Protein 3M7K (pdb70)

Sequence (142 aa):
MTQCPRCQRNNLAADEFYAGSSKMCKGCMTWQNLSYNANKEGHANTFTKATTTFLAWYGLSAQRHCGYCGISEAGFTSLHRTNPRGYHIQCLGVDRSDSFEEGYSPQQNARLACFICNRIKSNIFSASSEMDVLLGEEAISKAWHHGRGIA

Foldseek 3Di:
DDAQPPPRDDDDPLQPDPDDDRGGVLVVQVVCLVVVCVVVVADAPDDSVNSDVVQDGQQPDAAPQQRFGLCLLLVVQDADPVGHRRRGWHWAQQQNVHHHDPVRIGTHHPVLNVVVPNPHHNVRSSVVNPVVNVVQVVVVGD

B-factor: mean 45.11, std 14.24, range [18.85, 151.19]

Radius of gyration: 14.82 Å; Cα contacts (8 Å, |Δi|>4): 218; chains: 1; bounding box: 32×29×35 Å

Nearest PDB structures (foldseek):
  3ldy-assembly1_A  TM=1.005E+00  e=5.350E-30  Aquipseudomonas alcaligenes
  4h9d-assembly1_A  TM=5.119E-01  e=5.366E-02  Geobacter metallireducens GS-15
  8j07-assembly1_c2  TM=2.980E-01  e=1.822E-02  Homo sapiens

Secondary structure (DSSP, 8-state):
-EEPTTT--EE-GGGB-SSS--SBHHHHHHHHHHHHHHHHT--B---HHHHHHHH--GGG-B-TTT--BHHHHHTTT-B-TTSPBP-S-EEEESSTTS-B-TTTEEEE-HHHHHHHTTTS-HHHHHHHHHHHHHHHHHHT--

Organism: Aquipseudomonas alcaligenes (NCBI:txid43263)

CATH classification: 3.30.40.220

Solvent-accessible surface area: 8264 Å² total; per-residue (Å²): 203,88,94,0,86,133,27,106,61,121,12,57,86,72,2,39,41,99,53,120,57,170,45,0,14,0,2,37,13,40,67,65,6,39,146,58,4,130,129,100,70,50,67,48,98,8,79,55,78,67,0,22,86,82,4,29,92,9,73,139,5,88,4,38,15,5,39,3,22,2,78,8,0,33,60,32,121,110,80,51,109,200,49,150,59,19,23,19,0,24,12,6,44,27,69,30,200,105,8,24,23,72,170,16,16,62,30,0,0,59,35,0,38,136,66,0,54,123,122,67,55,22,79,91,0,64,105,51,0,111,61,24,19,137,46,14,124,70,162,72,33,83

Structure (mmCIF, N/CA/C/O backbone):
data_3M7K
#
_entry.id   3M7K
#
_cell.length_a   37.089
_cell.length_b   114.927
_cell.length_c   114.322
_cell.angle_alpha   90.000
_cell.angle_beta   90.000
_cell.angle_gamma   90.000
#
_symmetry.space_group_name_H-M   'C 2 2 21'
#
loop_
_entity.id
_entity.type
_entity.pdbx_description
1 polymer 'restriction endonuclease PacI'
2 pol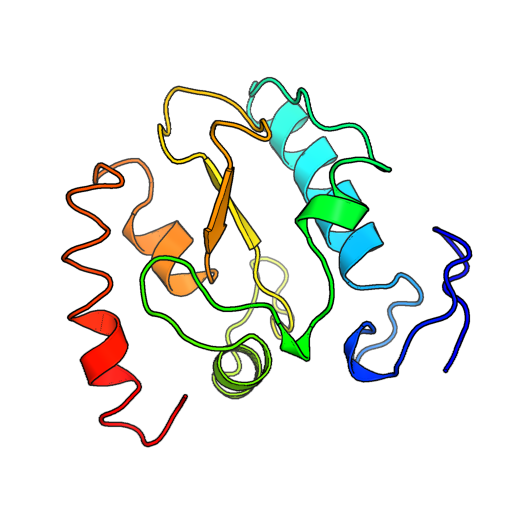ymer "DNA (5'-D(*GP*AP*GP*GP*CP*TP*TP*AP*AP*T)-3')"
3 polymer "DNA (5'-D(P*TP*AP*AP*GP*CP*CP*TP*C)-3')"
4 non-polymer 'ZINC ION'
5 non-polymer 'MAGNESIUM ION'
6 non-polymer 'PLATINUM (II) ION'
7 non-polymer 'SODIUM ION'
8 non-polymer 1,2-ETHANEDIOL
9 non-polymer 'SULFATE ION'
10 water water
#
loop_
_atom_site.group_PDB
_atom_site.id
_atom_site.type_symbol
_atom_site.label_atom_id
_atom_site.label_alt_id
_atom_site.label_comp_id
_atom_site.label_asym_id
_atom_site.label_entity_id
_atom_site.label_seq_id
_atom_site.pdbx_PDB_ins_code
_atom_site.Cartn_x
_atom_site.Cartn_y
_atom_site.Cartn_z
_atom_site.occupancy
_atom_site.B_iso_or_equiv
_atom_site.auth_seq_id
_atom_site.auth_comp_id
_atom_site.auth_asym_id
_atom_site.auth_atom_id
_atom_site.pdbx_PDB_model_num
ATOM 1 N N . MET A 1 1 ? 32.657 33.007 61.049 1.00 55.22 1 MET A N 1
ATOM 2 C CA . MET A 1 1 ? 32.786 33.224 62.512 1.00 55.05 1 MET A CA 1
ATOM 3 C C . MET A 1 1 ? 32.637 34.708 62.874 1.00 57.60 1 MET A C 1
ATOM 4 O O . MET A 1 1 ? 32.876 35.099 64.019 1.00 58.68 1 MET A O 1
ATOM 9 N N . THR A 1 2 ? 32.252 35.523 61.891 1.00 59.61 2 THR A N 1
ATOM 10 C CA . THR A 1 2 ? 31.994 36.951 62.082 1.00 60.94 2 THR A CA 1
ATOM 11 C C . THR A 1 2 ? 30.490 37.163 62.247 1.00 60.62 2 THR A C 1
ATOM 12 O O . THR A 1 2 ? 29.685 36.382 61.720 1.00 61.08 2 THR A O 1
ATOM 16 N N . GLN A 1 3 ? 30.114 38.210 62.979 1.00 60.04 3 GLN A N 1
ATOM 17 C CA . GLN A 1 3 ? 28.711 38.617 63.097 1.00 59.25 3 GLN A CA 1
ATOM 18 C C . GLN A 1 3 ? 28.310 39.569 61.954 1.00 58.40 3 GLN A C 1
ATOM 19 O O . GLN A 1 3 ? 29.072 40.477 61.601 1.00 58.01 3 GLN A O 1
ATOM 25 N N . CYS A 1 4 ? 27.123 39.355 61.380 1.00 57.58 4 CYS A N 1
ATOM 26 C CA . CYS A 1 4 ? 26.589 40.263 60.345 1.00 56.55 4 CYS A CA 1
ATOM 27 C C . CYS A 1 4 ? 25.917 41.456 61.006 1.00 56.31 4 CYS A C 1
ATOM 28 O O . CYS A 1 4 ? 25.019 41.273 61.831 1.00 56.48 4 CYS A O 1
ATOM 31 N N . PRO A 1 5 ? 26.329 42.683 60.631 1.00 56.19 5 PRO A N 1
ATOM 32 C CA . PRO A 1 5 ? 25.818 43.875 61.315 1.00 56.17 5 PRO A CA 1
ATOM 33 C C . PRO A 1 5 ? 24.341 44.143 61.014 1.00 56.21 5 PRO A C 1
ATOM 34 O O . PRO A 1 5 ? 23.720 44.954 61.695 1.00 56.35 5 PRO A O 1
ATOM 38 N N . ARG A 1 6 ? 23.787 43.455 60.019 1.00 55.81 6 ARG A N 1
ATOM 39 C CA . ARG A 1 6 ? 22.394 43.657 59.628 1.00 55.90 6 ARG A CA 1
ATOM 40 C C . ARG A 1 6 ? 21.422 42.665 60.297 1.00 55.02 6 ARG A C 1
ATOM 41 O O . ARG A 1 6 ? 20.437 43.097 60.909 1.00 55.36 6 ARG A O 1
ATOM 49 N N . CYS A 1 7 ? 21.695 41.359 60.187 1.00 53.60 7 CYS A N 1
ATOM 50 C CA . CYS A 1 7 ? 20.861 40.342 60.843 1.00 52.30 7 CYS A CA 1
ATOM 51 C C . CYS A 1 7 ? 21.318 39.987 62.266 1.00 51.95 7 CYS A C 1
ATOM 52 O O . CYS A 1 7 ? 20.552 39.393 63.017 1.00 51.58 7 CYS A O 1
ATOM 55 N N . GLN A 1 8 ? 22.560 40.332 62.609 1.00 51.51 8 GLN A N 1
ATOM 56 C CA . GLN A 1 8 ? 23.173 40.009 63.912 1.00 52.28 8 GLN A CA 1
ATOM 57 C C . GLN A 1 8 ? 23.585 38.542 64.070 1.00 51.83 8 GLN A C 1
ATOM 58 O O . GLN A 1 8 ? 23.997 38.121 65.158 1.00 51.47 8 GLN A O 1
ATOM 64 N N . ARG A 1 9 ? 23.490 37.764 62.992 1.00 51.34 9 ARG A N 1
ATOM 65 C CA . ARG A 1 9 ? 23.848 36.354 63.070 1.00 51.35 9 ARG A CA 1
ATOM 66 C C . ARG A 1 9 ? 25.353 36.151 63.114 1.00 52.02 9 ARG A C 1
ATOM 67 O O . ARG A 1 9 ? 26.108 36.915 62.503 1.00 52.31 9 ARG A O 1
ATOM 75 N N . ASN A 1 10 ? 25.774 35.142 63.880 1.00 52.38 10 ASN A N 1
ATOM 76 C CA A ASN A 1 10 ? 27.151 34.690 63.860 0.50 52.73 10 ASN A CA 1
ATOM 77 C CA B ASN A 1 10 ? 27.162 34.677 63.877 0.50 52.83 10 ASN A CA 1
ATOM 78 C C . ASN A 1 10 ? 27.320 33.699 62.713 1.00 53.04 10 ASN A C 1
ATOM 79 O O . ASN A 1 10 ? 26.611 32.685 62.656 1.00 53.51 10 ASN A O 1
ATOM 88 N N . LEU A 1 11 ? 28.220 34.025 61.774 1.00 53.33 11 LEU A N 1
ATOM 89 C CA . LEU A 1 11 ? 28.342 33.301 60.483 1.00 53.17 11 LEU A CA 1
ATOM 90 C C . LEU A 1 11 ? 29.766 33.098 59.982 1.00 53.57 11 LEU A C 1
ATOM 91 O O . LEU A 1 11 ? 30.630 33.937 60.199 1.00 54.36 11 LEU A O 1
ATOM 96 N N . ALA A 1 12 ? 29.985 32.011 59.243 1.00 53.51 12 ALA A N 1
ATOM 97 C CA . ALA A 1 12 ? 31.277 31.751 58.590 1.00 52.88 12 ALA A CA 1
ATOM 98 C C . ALA A 1 12 ? 31.593 32.687 57.431 1.00 52.46 12 ALA A C 1
ATOM 99 O O . ALA A 1 12 ? 30.692 33.302 56.845 1.00 52.55 12 ALA A O 1
ATOM 101 N N . ALA A 1 13 ? 32.877 32.757 57.085 1.00 51.86 13 ALA A N 1
ATOM 102 C CA . ALA A 1 13 ? 33.347 33.556 55.955 1.00 51.50 13 ALA A CA 1
ATOM 103 C C . ALA A 1 13 ? 32.571 33.306 54.658 1.00 50.77 13 ALA A C 1
ATOM 104 O O . ALA A 1 13 ? 32.360 34.244 53.890 1.00 51.14 13 ALA A O 1
ATOM 106 N N . ASP A 1 14 ? 32.150 32.059 54.415 1.00 50.02 14 ASP A N 1
ATOM 107 C CA . ASP A 1 14 ? 31.443 31.709 53.154 1.00 49.43 14 ASP A CA 1
ATOM 108 C C . ASP A 1 14 ? 30.003 32.264 53.076 1.00 49.20 14 ASP A C 1
ATOM 109 O O . ASP A 1 14 ? 29.330 32.150 52.047 1.00 48.56 14 ASP A O 1
ATOM 114 N N . GLU A 1 15 ? 29.538 32.876 54.164 1.00 49.27 15 GLU A N 1
ATOM 115 C CA . GLU A 1 15 ? 28.230 33.539 54.152 1.00 49.38 15 GLU A CA 1
ATOM 116 C C . GLU A 1 15 ? 28.380 35.041 53.829 1.00 49.38 15 GLU A C 1
ATOM 117 O O . GLU A 1 15 ? 27.391 35.771 53.742 1.00 49.00 15 GLU A O 1
ATOM 123 N N . PHE A 1 16 ? 29.624 35.481 53.621 1.00 49.09 16 PHE A N 1
ATOM 124 C CA . PHE A 1 16 ? 29.916 36.862 53.237 1.00 49.72 16 PHE A CA 1
ATOM 125 C C . PHE A 1 16 ? 30.495 37.000 51.819 1.00 49.69 16 PHE A C 1
ATOM 126 O O . PHE A 1 16 ? 31.009 36.033 51.256 1.00 49.75 16 PHE A O 1
ATOM 134 N N . TYR A 1 17 ? 30.425 38.207 51.257 1.00 50.28 17 TYR A N 1
ATOM 135 C CA . TYR A 1 17 ? 30.981 38.494 49.924 1.00 51.09 17 TYR A CA 1
ATOM 136 C C . TYR A 1 17 ? 32.487 38.759 49.937 1.00 53.00 17 TYR A C 1
ATOM 137 O O . TYR A 1 17 ? 33.029 39.160 50.951 1.00 52.97 17 TYR A O 1
ATOM 146 N N . ALA A 1 18 ? 33.151 38.559 48.804 1.00 55.04 18 ALA A N 1
ATOM 147 C CA . ALA A 1 18 ? 34.599 38.782 48.717 1.00 57.07 18 ALA A CA 1
ATOM 148 C C . ALA A 1 18 ? 34.951 40.255 48.474 1.00 58.62 18 ALA A C 1
ATOM 149 O O . ALA A 1 18 ? 36.095 40.674 48.680 1.00 59.24 18 ALA A O 1
ATOM 151 N N . GLY A 1 19 ? 33.967 41.046 48.057 1.00 60.01 19 GLY A N 1
ATOM 152 C CA . GLY A 1 19 ? 34.173 42.480 47.827 1.00 61.69 19 GLY A CA 1
ATOM 153 C C . GLY A 1 19 ? 33.999 43.322 49.079 1.00 62.55 19 GLY A C 1
ATOM 154 O O . GLY A 1 19 ? 34.102 42.817 50.201 1.00 63.05 19 GLY A O 1
ATOM 155 N N . SER A 1 20 ? 33.711 44.607 48.886 1.00 63.18 20 SER A N 1
ATOM 156 C CA . SER A 1 20 ? 33.609 45.562 49.994 1.00 63.55 20 SER A CA 1
ATOM 157 C C . SER A 1 20 ? 32.252 45.610 50.735 1.00 63.40 20 SER A C 1
ATOM 158 O O . SER A 1 20 ? 32.053 46.483 51.594 1.00 63.56 20 SER A O 1
ATOM 161 N N . SER A 1 21 ? 31.334 44.687 50.420 1.00 62.79 21 SER A N 1
ATOM 162 C CA . SER A 1 21 ? 30.033 44.610 51.113 1.00 62.07 21 SER A CA 1
ATOM 163 C C . SER A 1 21 ? 30.181 44.145 52.568 1.00 61.60 21 SER A C 1
ATOM 164 O O . SER A 1 21 ? 30.978 43.242 52.868 1.00 61.55 21 SER A O 1
ATOM 167 N N . LYS A 1 22 ? 29.408 44.775 53.456 1.00 60.68 22 LYS A N 1
ATOM 168 C CA . LYS A 1 22 ? 29.381 44.438 54.888 1.00 59.62 22 LYS A CA 1
ATOM 169 C C . LYS A 1 22 ? 28.201 43.522 55.257 1.00 58.10 22 LYS A C 1
ATOM 170 O O . LYS A 1 22 ? 28.226 42.865 56.302 1.00 58.52 22 LYS A O 1
ATOM 176 N N . MET A 1 23 ? 27.170 43.504 54.406 1.00 55.91 23 MET A N 1
ATOM 177 C CA . MET A 1 23 ? 25.999 42.627 54.572 1.00 53.68 23 MET A CA 1
ATOM 178 C C . MET A 1 23 ? 26.327 41.153 54.236 1.00 51.01 23 MET A C 1
ATOM 179 O O . MET A 1 23 ? 27.118 40.885 53.326 1.00 51.26 23 MET A O 1
ATOM 184 N N . CYS A 1 24 ? 25.746 40.206 54.975 1.00 47.00 24 CYS A N 1
ATOM 185 C CA . CYS A 1 24 ? 25.878 38.801 54.612 1.00 44.00 24 CYS A CA 1
ATOM 186 C C . CYS A 1 24 ? 25.036 38.491 53.345 1.00 42.25 24 CYS A C 1
ATOM 187 O O . CYS A 1 24 ? 24.195 39.307 52.924 1.00 40.94 24 CYS A O 1
ATOM 190 N N . LYS A 1 25 ? 25.261 37.319 52.755 1.00 40.28 25 LYS A N 1
ATOM 191 C CA . LYS A 1 25 ? 24.553 36.937 51.525 1.00 39.02 25 LYS A CA 1
ATOM 192 C C . LYS A 1 25 ? 23.034 36.873 51.770 1.00 38.32 25 LYS A C 1
ATOM 193 O O . LYS A 1 25 ? 22.253 37.265 50.919 1.00 37.94 25 LYS A O 1
ATOM 199 N N . GLY A 1 26 ? 22.626 36.383 52.939 1.00 38.09 26 GLY A N 1
ATOM 200 C CA . GLY A 1 26 ? 21.198 36.271 53.282 1.00 37.39 26 GLY A CA 1
ATOM 201 C C . GLY A 1 26 ? 20.511 37.621 53.343 1.00 38.17 26 GLY A C 1
ATOM 202 O O . GLY A 1 26 ? 19.389 37.807 52.821 1.00 37.86 26 GLY A O 1
ATOM 203 N N . CYS A 1 27 ? 21.188 38.578 53.966 1.00 38.25 27 CYS A N 1
ATOM 204 C CA . CYS A 1 27 ? 20.646 39.929 54.092 1.00 39.33 27 CYS A CA 1
ATOM 205 C C . CYS A 1 27 ? 20.572 40.631 52.735 1.00 39.01 27 CYS A C 1
ATOM 206 O O . CYS A 1 27 ? 19.573 41.282 52.422 1.00 39.37 27 CYS A O 1
ATOM 209 N N . MET A 1 28 ? 21.629 40.510 51.942 1.00 39.09 28 MET A N 1
ATOM 210 C CA . MET A 1 28 ? 21.658 41.123 50.612 1.00 38.83 28 MET A CA 1
ATOM 211 C C . MET A 1 28 ? 20.621 40.454 49.703 1.00 37.90 28 MET A C 1
ATOM 212 O O . MET A 1 28 ? 19.908 41.137 48.970 1.00 38.07 28 MET A O 1
ATOM 217 N N . THR A 1 29 ? 20.514 39.125 49.761 1.00 36.27 29 THR A N 1
ATOM 218 C CA . THR A 1 29 ? 19.519 38.442 48.936 1.00 35.64 29 THR A CA 1
ATOM 219 C C . THR A 1 29 ? 18.090 38.815 49.371 1.00 35.73 29 THR A C 1
ATOM 220 O O . THR A 1 29 ? 17.237 39.050 48.524 1.00 34.83 29 THR A O 1
ATOM 224 N N . TRP A 1 30 ? 17.848 38.917 50.675 1.00 36.66 30 TRP A N 1
ATOM 225 C CA . TRP A 1 30 ? 16.537 39.370 51.153 1.00 37.56 30 TRP A CA 1
ATOM 226 C C . TRP A 1 30 ? 16.193 40.784 50.682 1.00 38.23 30 TRP A C 1
ATOM 227 O O . TRP A 1 30 ? 15.055 41.034 50.251 1.00 38.83 30 TRP A O 1
ATOM 238 N N . GLN A 1 31 ? 17.161 41.698 50.772 1.00 38.27 31 GLN A N 1
ATOM 239 C CA . GLN A 1 31 ? 16.987 43.086 50.302 1.00 39.02 31 GLN A CA 1
ATOM 240 C C . GLN A 1 31 ? 16.614 43.098 48.813 1.00 38.42 31 GLN A C 1
ATOM 241 O O . GLN A 1 31 ? 15.679 43.795 48.399 1.00 37.71 31 GLN A O 1
ATOM 247 N N . ASN A 1 32 ? 17.323 42.286 48.022 1.00 37.69 32 ASN A N 1
ATOM 248 C CA . ASN A 1 32 ? 17.069 42.211 46.594 1.00 37.63 32 ASN A CA 1
ATOM 249 C C . ASN A 1 32 ? 15.682 41.651 46.322 1.00 38.03 32 ASN A C 1
ATOM 250 O O . ASN A 1 32 ? 14.967 42.164 45.471 1.00 37.70 32 ASN A O 1
ATOM 255 N N . LEU A 1 33 ? 15.328 40.581 47.033 1.00 38.52 33 LEU A N 1
ATOM 256 C CA . LEU A 1 33 ? 14.037 39.931 46.871 1.00 39.69 33 LEU A CA 1
ATOM 257 C C . LEU A 1 33 ? 12.916 40.944 47.110 1.00 40.71 33 LEU A C 1
ATOM 258 O O . LEU A 1 33 ? 11.995 41.044 46.297 1.00 40.43 33 LEU A O 1
ATOM 263 N N . SER A 1 34 ? 13.019 41.701 48.203 1.00 41.79 34 SER A N 1
ATOM 264 C CA . SER A 1 34 ? 12.026 42.733 48.566 1.00 43.23 34 SER A CA 1
ATOM 265 C C . SER A 1 34 ? 11.882 43.841 47.529 1.00 4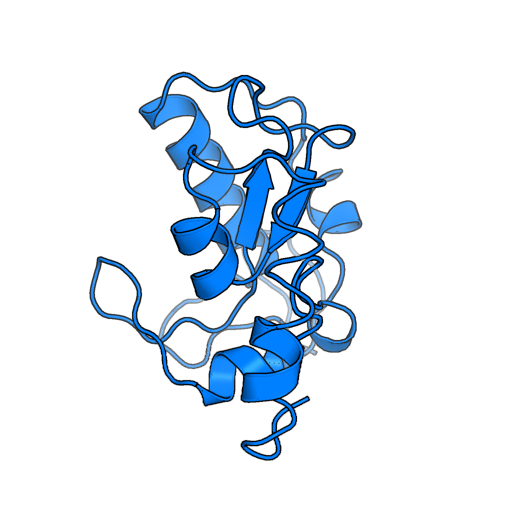3.64 34 SER A C 1
ATOM 266 O O . SER A 1 34 ? 10.774 44.115 47.057 1.00 43.29 34 SER A O 1
ATOM 269 N N . TYR A 1 35 ? 13.009 44.472 47.190 1.00 44.24 35 TYR A N 1
ATOM 270 C CA . TYR A 1 35 ? 13.075 45.489 46.155 1.00 44.56 35 TYR A CA 1
ATOM 271 C C . TYR A 1 35 ? 12.570 44.944 44.810 1.00 44.23 35 TYR A C 1
ATOM 272 O O . TYR A 1 35 ? 11.772 45.599 44.143 1.00 44.52 35 TYR A O 1
ATOM 281 N N . ASN A 1 36 ? 13.038 43.759 44.411 1.00 43.53 36 ASN A N 1
ATOM 282 C CA . ASN A 1 36 ? 12.613 43.169 43.133 1.00 43.02 36 ASN A CA 1
ATOM 283 C C . ASN A 1 36 ? 11.101 42.934 43.071 1.00 43.70 36 ASN A C 1
ATOM 284 O O . ASN A 1 36 ? 10.473 43.240 42.064 1.00 42.95 36 ASN A O 1
ATOM 289 N N . ALA A 1 37 ? 10.544 42.386 44.153 1.00 44.23 37 ALA A N 1
ATOM 290 C CA . ALA A 1 37 ? 9.117 42.079 44.249 1.00 46.02 37 ALA A CA 1
ATOM 291 C C . ALA A 1 37 ? 8.284 43.340 44.063 1.00 47.16 37 ALA A C 1
ATOM 292 O O . ALA A 1 37 ? 7.326 43.353 43.279 1.00 47.73 37 ALA A O 1
ATOM 294 N N . ASN A 1 38 ? 8.667 44.395 44.776 1.00 48.38 38 ASN A N 1
ATOM 295 C CA . ASN A 1 38 ? 7.947 45.669 44.692 1.00 49.80 38 ASN A CA 1
ATOM 296 C C . ASN A 1 38 ? 8.163 46.296 43.327 1.00 49.85 38 ASN A C 1
ATOM 297 O O . ASN A 1 38 ? 7.234 46.849 42.765 1.00 50.26 38 ASN A O 1
ATOM 302 N N . LYS A 1 39 ? 9.375 46.206 42.778 1.00 49.64 39 LYS A N 1
ATOM 303 C CA . LYS A 1 39 ? 9.613 46.822 41.464 1.00 49.68 39 LYS A CA 1
ATOM 304 C C . LYS A 1 39 ? 8.780 46.150 40.372 1.00 49.49 39 LYS A C 1
ATOM 305 O O . LYS A 1 39 ? 8.277 46.820 39.477 1.00 49.03 39 LYS A O 1
ATOM 311 N N . GLU A 1 40 ? 8.621 44.829 40.464 1.00 48.78 40 GLU A N 1
ATOM 312 C CA . GLU A 1 40 ? 7.969 44.057 39.398 1.00 48.63 40 GLU A CA 1
ATOM 313 C C . GLU A 1 40 ? 6.476 43.801 39.601 1.00 48.84 40 GLU A C 1
ATOM 314 O O . GLU A 1 40 ? 5.813 43.260 38.711 1.00 49.05 40 GLU A O 1
ATOM 320 N N . GLY A 1 41 ? 5.956 44.185 40.763 1.00 49.43 41 GLY A N 1
ATOM 321 C CA . GLY A 1 41 ? 4.542 43.975 41.100 1.00 49.72 41 GLY A CA 1
ATOM 322 C C . GLY A 1 41 ? 4.263 42.540 41.513 1.00 50.23 41 GLY A C 1
ATOM 323 O O . GLY A 1 41 ? 3.182 42.013 41.258 1.00 50.11 41 GLY A O 1
ATOM 324 N N . HIS A 1 42 ? 5.248 41.887 42.130 1.00 50.58 42 HIS A N 1
ATOM 325 C CA . HIS A 1 42 ? 5.037 40.543 42.661 1.00 50.96 42 HIS A CA 1
ATOM 326 C C . HIS A 1 42 ? 4.777 40.627 44.157 1.00 51.02 42 HIS A C 1
ATOM 327 O O . HIS A 1 42 ? 5.353 41.466 44.855 1.00 50.95 42 HIS A O 1
ATOM 334 N N . ALA A 1 43 ? 3.879 39.774 44.635 1.00 50.95 43 ALA A N 1
ATOM 335 C CA . ALA A 1 43 ? 3.655 39.634 46.060 1.00 50.58 43 ALA A CA 1
ATOM 336 C C . ALA A 1 43 ? 4.887 38.982 46.707 1.00 50.22 43 ALA A C 1
ATOM 337 O O . ALA A 1 43 ? 5.701 38.349 46.025 1.00 50.52 43 ALA A O 1
ATOM 339 N N . ASN A 1 44 ? 5.036 39.194 48.012 1.00 49.68 44 ASN A N 1
ATOM 340 C CA . ASN A 1 44 ? 6.104 38.612 48.816 1.00 48.99 44 ASN A CA 1
ATOM 341 C C . ASN A 1 44 ? 5.544 38.198 50.175 1.00 48.70 44 ASN A C 1
ATOM 342 O O . ASN A 1 44 ? 5.345 39.047 51.042 1.00 49.33 44 ASN A O 1
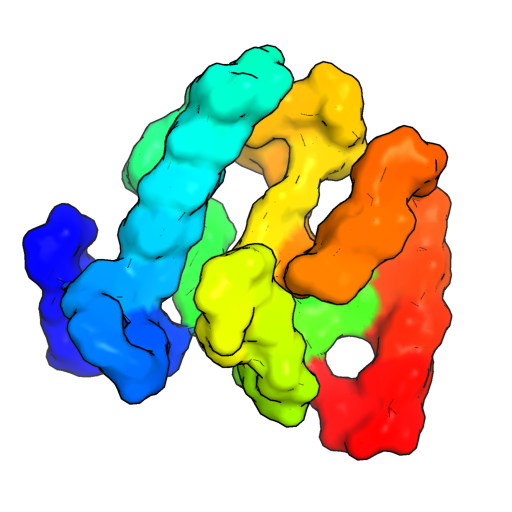ATOM 347 N N . THR A 1 45 ? 5.294 36.901 50.358 1.00 48.03 45 THR A N 1
ATOM 348 C CA . THR A 1 45 ? 4.791 36.401 51.635 1.00 47.84 45 THR A CA 1
ATOM 349 C C . THR A 1 45 ? 5.871 35.874 52.600 1.00 46.97 45 THR A C 1
ATOM 350 O O . THR A 1 45 ? 5.552 35.553 53.754 1.00 47.31 45 THR A O 1
ATOM 354 N N . PHE A 1 46 ? 7.136 35.798 52.160 1.00 45.64 46 PHE A N 1
ATOM 355 C CA . PHE A 1 46 ? 8.265 35.612 53.092 1.00 44.38 46 PHE A CA 1
ATOM 356 C C . PHE A 1 46 ? 8.342 36.789 54.072 1.00 44.32 46 PHE A C 1
ATOM 357 O O . PHE A 1 46 ? 8.087 37.929 53.683 1.00 44.73 46 PHE A O 1
ATOM 365 N N . THR A 1 47 ? 8.699 36.514 55.324 1.00 43.14 47 THR A N 1
ATOM 366 C CA . THR A 1 47 ? 9.273 37.536 56.207 1.00 42.63 47 THR A CA 1
ATOM 367 C C . THR A 1 47 ? 10.775 37.319 56.187 1.00 42.01 47 THR A C 1
ATOM 368 O O . THR A 1 47 ? 11.240 36.254 55.759 1.00 41.42 47 THR A O 1
ATOM 372 N N . LYS A 1 48 ? 11.532 38.315 56.650 1.00 41.76 48 LYS A N 1
ATOM 373 C CA . LYS A 1 48 ? 12.996 38.202 56.666 1.00 40.68 48 LYS A CA 1
ATOM 374 C C . LYS A 1 48 ? 13.432 36.945 57.430 1.00 40.10 48 LYS A C 1
ATOM 375 O O . LYS A 1 48 ? 14.261 36.193 56.938 1.00 39.64 48 LYS A O 1
ATOM 381 N N . ALA A 1 49 ? 12.845 36.720 58.606 1.00 38.95 49 ALA A N 1
ATOM 382 C CA . ALA A 1 49 ? 13.155 35.544 59.449 1.00 38.78 49 ALA A CA 1
ATOM 383 C C . ALA A 1 49 ? 12.896 34.177 58.766 1.00 38.54 49 ALA A C 1
ATOM 384 O O . ALA A 1 49 ? 13.739 33.249 58.835 1.00 38.34 49 ALA A O 1
ATOM 386 N N . THR A 1 50 ? 11.731 34.062 58.128 1.00 38.09 50 THR A N 1
ATOM 387 C CA A THR A 1 50 ? 11.380 32.874 57.346 0.25 37.70 50 THR A CA 1
ATOM 388 C CA B THR A 1 50 ? 11.365 32.887 57.348 0.25 37.44 50 THR A CA 1
ATOM 389 C CA C THR A 1 50 ? 11.424 32.843 57.390 0.50 38.02 50 THR A CA 1
ATOM 390 C C . THR A 1 50 ? 12.334 32.712 56.164 1.00 37.70 50 THR A C 1
ATOM 391 O O . THR A 1 50 ? 12.810 31.604 55.869 1.00 36.89 50 THR A O 1
ATOM 401 N N . PHE A 1 51 ? 12.619 33.821 55.484 1.00 37.49 51 PHE A N 1
ATOM 402 C CA . PHE A 1 51 ? 13.535 33.765 54.342 1.00 37.80 51 PHE A CA 1
ATOM 403 C C . PHE A 1 51 ? 14.918 33.292 54.749 1.00 37.99 51 PHE A C 1
ATOM 404 O O . PHE A 1 51 ? 15.497 32.463 54.066 1.00 38.72 51 PHE A O 1
ATOM 412 N N . LEU A 1 52 ? 15.441 33.817 55.857 1.00 38.14 52 LEU A N 1
ATOM 413 C CA . LEU A 1 52 ? 16.791 33.454 56.306 1.00 38.27 52 LEU A CA 1
ATOM 414 C C . LEU A 1 52 ? 16.875 31.981 56.678 1.00 37.52 52 LEU A C 1
ATOM 415 O O . LEU A 1 52 ? 17.880 31.331 56.370 1.00 37.81 52 LEU A O 1
ATOM 420 N N . ALA A 1 53 ? 15.819 31.446 57.291 1.00 36.19 53 ALA A N 1
ATOM 421 C CA . ALA A 1 53 ? 15.778 30.012 57.587 1.00 35.80 53 ALA A CA 1
ATOM 422 C C . ALA A 1 53 ? 15.672 29.190 56.308 1.00 35.52 53 ALA A C 1
ATOM 423 O O . ALA A 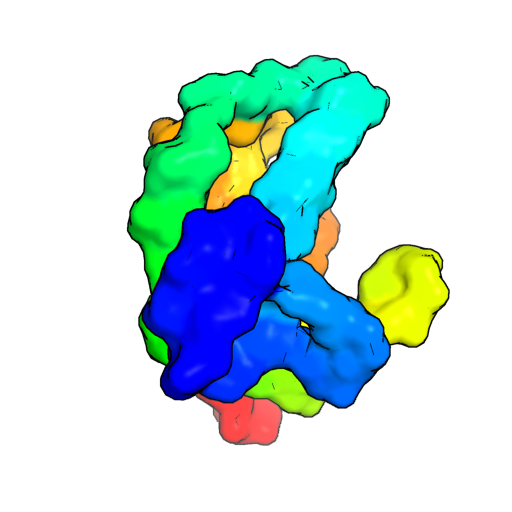1 53 ? 16.282 28.126 56.191 1.00 35.41 53 ALA A O 1
ATOM 425 N N . TRP A 1 54 ? 14.871 29.682 55.365 1.00 35.86 54 TRP A N 1
ATOM 426 C CA . TRP A 1 54 ? 14.694 29.031 54.070 1.00 35.52 54 TRP A CA 1
ATOM 427 C C . TRP A 1 54 ? 16.016 29.045 53.296 1.00 35.39 54 TRP A C 1
ATOM 428 O O . TRP A 1 54 ? 16.393 28.030 52.686 1.00 35.90 54 TRP A O 1
ATOM 439 N N . TYR A 1 55 ? 16.729 30.169 53.351 1.00 34.73 55 TYR A N 1
ATOM 440 C CA . TYR A 1 55 ? 17.933 30.367 52.534 1.00 35.08 55 TYR A CA 1
ATOM 441 C C . TYR A 1 55 ? 19.095 29.512 53.047 1.00 35.51 55 TYR A C 1
ATOM 442 O O . TYR A 1 55 ? 20.012 29.162 52.289 1.00 35.53 55 TYR A O 1
ATOM 451 N N . GLY A 1 56 ? 19.050 29.186 54.337 1.00 36.39 56 GLY A N 1
ATOM 452 C CA . GLY A 1 56 ? 20.089 28.399 54.970 1.00 37.71 56 GLY A CA 1
ATOM 453 C C . GLY A 1 56 ? 21.482 28.990 54.833 1.00 38.17 56 GLY A C 1
ATOM 454 O O . GLY A 1 56 ? 21.684 30.214 54.870 1.00 37.45 56 GLY A O 1
ATOM 455 N N . LEU A 1 57 ? 22.446 28.101 54.652 1.00 39.29 57 LEU A N 1
ATOM 456 C CA . LEU A 1 57 ? 23.844 28.495 54.624 1.00 40.18 57 LEU A CA 1
ATOM 457 C C . LEU A 1 57 ? 24.535 28.043 53.353 1.00 40.21 57 LEU A C 1
ATOM 458 O O . LEU A 1 57 ? 24.164 27.031 52.746 1.00 40.84 57 LEU A O 1
ATOM 463 N N . SER A 1 58 ? 25.571 28.789 52.989 1.00 40.56 58 SER A N 1
ATOM 464 C CA . SER A 1 58 ? 26.240 28.677 51.691 1.00 40.27 58 SER A CA 1
ATOM 465 C C . SER A 1 58 ? 26.622 27.265 51.245 1.00 40.64 58 SER A C 1
ATOM 466 O O . SER A 1 58 ? 26.451 26.912 50.067 1.00 40.14 58 SER A O 1
ATOM 469 N N . ALA A 1 59 ? 27.150 26.465 52.167 1.00 40.70 59 ALA A N 1
ATOM 470 C CA . ALA A 1 59 ? 27.654 25.147 51.813 1.00 41.41 59 ALA A CA 1
ATOM 471 C C . ALA A 1 59 ? 26.517 24.178 51.535 1.00 41.92 59 ALA A C 1
ATOM 472 O O . ALA A 1 59 ? 26.720 23.136 50.918 1.00 42.81 59 ALA A O 1
ATOM 474 N N . GLN A 1 60 ? 25.315 24.522 51.975 1.00 41.96 60 GLN A N 1
ATOM 475 C CA . GLN A 1 60 ? 24.151 23.679 51.700 1.00 42.91 60 GLN A CA 1
ATOM 476 C C . GLN A 1 60 ? 23.384 24.095 50.450 1.00 41.77 60 GLN A C 1
ATOM 477 O O . GLN A 1 60 ? 22.558 23.336 49.944 1.00 42.51 60 GLN A O 1
ATOM 483 N N . ARG A 1 61 ? 23.663 25.289 49.938 1.00 40.58 61 ARG A N 1
ATOM 484 C CA . ARG A 1 61 ? 22.908 25.821 48.790 1.00 38.92 61 ARG A CA 1
ATOM 485 C C . ARG A 1 61 ? 23.346 25.241 47.436 1.00 38.62 61 ARG A C 1
ATOM 486 O O . ARG A 1 61 ? 24.519 25.309 47.076 1.00 38.32 61 ARG A O 1
ATOM 494 N N . HIS A 1 62 ? 22.385 24.683 46.698 1.00 37.74 62 HIS A N 1
ATOM 495 C CA . HIS A 1 62 ? 22.613 24.174 45.344 1.00 37.42 62 HIS A CA 1
ATOM 496 C C . HIS A 1 62 ? 21.424 24.618 44.518 1.00 36.97 62 HIS A C 1
ATOM 497 O O . HIS A 1 62 ? 20.299 24.692 45.029 1.00 37.01 62 HIS A O 1
ATOM 504 N N . CYS A 1 63 ? 21.661 24.898 43.245 1.00 36.52 63 CYS A N 1
ATOM 505 C CA . CYS A 1 63 ? 20.595 25.304 42.350 1.00 35.76 63 CYS A CA 1
ATOM 506 C C . CYS A 1 63 ? 19.627 24.133 42.199 1.00 36.53 63 CYS A C 1
ATOM 507 O O . CYS A 1 63 ? 20.052 23.005 41.973 1.00 37.17 63 CYS A O 1
ATOM 510 N N . GLY A 1 64 ? 18.338 24.405 42.332 1.00 36.94 64 GLY A N 1
ATOM 511 C CA . GLY A 1 64 ? 17.304 23.376 42.266 1.00 36.96 64 GLY A CA 1
ATOM 512 C C . GLY A 1 64 ? 17.009 22.847 40.868 1.00 37.64 64 GLY A C 1
ATOM 513 O O . GLY A 1 64 ? 16.217 21.912 40.721 1.00 37.56 64 GLY A O 1
ATOM 514 N N . TYR A 1 65 ? 17.620 23.449 39.842 1.00 37.11 65 TYR A N 1
ATOM 515 C CA . TYR A 1 65 ? 17.501 22.957 38.476 1.00 37.36 65 TYR A CA 1
ATOM 516 C C . TYR A 1 65 ? 18.733 22.214 38.002 1.00 37.85 65 TYR A C 1
ATOM 517 O O . TYR A 1 65 ? 18.611 21.079 37.548 1.00 38.43 65 TYR A O 1
ATOM 526 N N . CYS A 1 66 ? 19.911 22.837 38.094 1.00 37.45 66 CYS A N 1
ATOM 527 C CA . CYS A 1 66 ? 21.133 22.205 37.567 1.00 37.58 66 CYS A CA 1
ATOM 528 C C . CYS A 1 66 ? 21.993 21.532 38.627 1.00 38.18 66 CYS A C 1
ATOM 529 O O . CYS A 1 66 ? 22.934 20.814 38.287 1.00 38.36 66 CYS A O 1
ATOM 532 N N . GLY A 1 67 ? 21.711 21.801 39.898 1.00 38.27 67 GLY A N 1
ATOM 533 C CA . GLY A 1 67 ? 22.433 21.136 40.994 1.00 38.88 67 GLY A CA 1
ATOM 534 C C . GLY A 1 67 ? 23.760 21.787 41.324 1.00 38.72 67 GLY A C 1
ATOM 535 O O . GLY A 1 67 ? 24.455 21.351 42.227 1.00 39.44 67 GLY A O 1
ATOM 536 N N . ILE A 1 68 ? 24.129 22.856 40.630 1.00 37.94 68 ILE A N 1
ATOM 537 C CA . ILE A 1 68 ? 25.427 23.452 40.924 1.00 37.49 68 ILE A CA 1
ATOM 538 C C . ILE A 1 68 ? 25.440 24.008 42.363 1.00 37.22 68 ILE A C 1
ATOM 539 O O . ILE A 1 68 ? 24.433 24.545 42.826 1.00 36.67 68 ILE A O 1
ATOM 544 N N . SER A 1 69 ? 26.571 23.858 43.053 1.00 37.17 69 SER A N 1
ATOM 545 C CA . SER A 1 69 ? 26.721 24.382 44.409 1.00 36.97 69 SER A CA 1
ATOM 546 C C . SER A 1 69 ? 26.986 25.878 44.311 1.00 36.63 69 SER A C 1
ATOM 547 O O . SER A 1 69 ? 27.421 26.381 43.255 1.00 35.61 69 SER A O 1
ATOM 550 N N . GLU A 1 70 ? 26.727 26.590 45.401 1.00 36.06 70 GLU A N 1
ATOM 551 C CA . GLU A 1 70 ? 27.034 28.014 45.437 1.00 36.15 70 GLU A CA 1
ATOM 552 C C . GLU A 1 70 ? 28.519 28.305 45.126 1.00 36.36 70 GLU A C 1
ATOM 553 O O . GLU A 1 70 ? 28.830 29.263 44.402 1.00 35.96 70 GLU A O 1
ATOM 559 N N . ALA A 1 71 ? 29.422 27.493 45.672 1.00 37.05 71 ALA A N 1
ATOM 560 C CA . ALA A 1 71 ? 30.863 27.640 45.379 1.00 37.58 71 ALA A CA 1
ATOM 561 C C . ALA A 1 71 ? 31.178 27.347 43.914 1.00 37.81 71 ALA A C 1
ATOM 562 O O . ALA A 1 71 ? 31.988 28.043 43.297 1.00 37.90 71 ALA A O 1
ATOM 564 N N . GLY A 1 72 ? 30.522 26.323 43.363 1.00 37.81 72 GLY A N 1
ATOM 565 C CA . GLY A 1 72 ? 30.658 25.982 41.939 1.00 37.69 72 GLY A CA 1
ATOM 566 C C . GLY A 1 72 ? 30.216 27.140 41.059 1.00 36.79 72 GLY A C 1
ATOM 567 O O . GLY A 1 72 ? 30.934 27.556 40.141 1.00 37.54 72 GLY A O 1
ATOM 568 N N . PHE A 1 73 ? 29.050 27.695 41.353 1.00 35.94 73 PHE A N 1
ATOM 569 C CA . PHE A 1 73 ? 28.580 28.842 40.595 1.00 35.04 73 PHE A CA 1
ATOM 570 C C . PHE A 1 73 ? 29.487 30.059 40.719 1.00 34.93 73 PHE A C 1
ATOM 571 O O . PHE A 1 73 ? 29.730 30.749 39.742 1.00 35.12 73 PHE A O 1
ATOM 579 N N . THR A 1 74 ? 29.972 30.328 41.924 1.00 35.15 74 THR A N 1
ATOM 580 C CA . THR A 1 74 ? 30.925 31.406 42.155 1.00 35.95 74 THR A CA 1
ATOM 581 C C . THR A 1 74 ? 32.149 31.262 41.249 1.00 36.73 74 THR A C 1
ATOM 582 O O . THR A 1 74 ? 32.640 32.256 40.728 1.00 36.71 74 THR A O 1
ATOM 586 N N . SER A 1 75 ? 32.593 30.023 41.039 1.00 37.30 75 SER A N 1
ATOM 587 C CA . SER A 1 75 ? 33.794 29.719 40.237 1.00 39.03 75 SER A CA 1
ATOM 588 C C . SER A 1 75 ? 33.560 29.944 38.749 1.00 39.11 75 SER A C 1
ATOM 589 O O . SER A 1 75 ? 34.519 29.944 37.979 1.00 39.03 75 SER A O 1
ATOM 592 N N . LEU A 1 76 ? 32.293 30.114 38.341 1.00 38.61 76 LEU A N 1
ATOM 593 C CA . LEU A 1 76 ? 32.007 30.467 36.963 1.00 38.74 76 LEU A CA 1
ATOM 594 C C . LEU A 1 76 ? 32.312 31.934 36.664 1.00 38.65 76 LEU A C 1
ATOM 595 O O . LEU A 1 76 ? 32.393 32.323 35.505 1.00 39.46 76 LEU A O 1
ATOM 600 N N . HIS A 1 77 ? 32.425 32.752 37.709 1.00 38.31 77 HIS A N 1
ATOM 601 C CA . HIS A 1 77 ? 32.670 34.195 3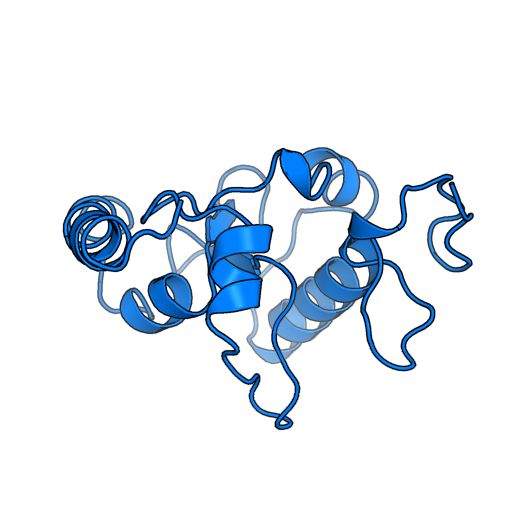7.560 1.00 37.85 77 HIS A CA 1
ATOM 602 C C . HIS A 1 77 ? 31.681 34.895 36.651 1.00 36.84 77 HIS A C 1
ATOM 603 O O . HIS A 1 77 ? 32.060 35.654 35.776 1.00 36.79 77 HIS A O 1
ATOM 610 N N . ARG A 1 78 ? 30.403 34.636 36.892 1.00 34.51 78 ARG A N 1
ATOM 611 C CA . ARG A 1 78 ? 29.329 35.312 36.193 1.00 34.58 78 ARG A CA 1
ATOM 612 C C . ARG A 1 78 ? 29.187 36.707 36.783 1.00 34.29 78 ARG A C 1
ATOM 613 O O . ARG A 1 78 ? 29.484 36.899 37.957 1.00 34.58 78 ARG A O 1
ATOM 621 N N . THR A 1 79 ? 28.746 37.672 35.981 1.00 33.51 79 THR A N 1
ATOM 622 C CA . THR A 1 79 ? 28.546 39.021 36.488 1.00 34.50 79 THR A CA 1
ATOM 623 C C . THR A 1 79 ? 27.081 39.394 36.557 1.00 34.08 79 THR A C 1
ATOM 624 O O . THR A 1 79 ? 26.279 38.967 35.726 1.00 33.49 79 THR A O 1
ATOM 628 N N . ASN A 1 80 ? 26.726 40.179 37.571 1.00 34.84 80 ASN A N 1
ATOM 629 C CA . ASN A 1 80 ? 25.362 40.700 37.679 1.00 34.82 80 ASN A CA 1
ATOM 630 C C . ASN A 1 80 ? 25.151 41.975 36.825 1.00 35.29 80 ASN A C 1
ATOM 631 O O . ASN A 1 80 ? 26.102 42.457 36.219 1.00 35.56 80 ASN A O 1
ATOM 636 N N . PRO A 1 81 ? 23.914 42.511 36.758 1.00 35.48 81 PRO A N 1
ATOM 637 C CA . PRO A 1 81 ? 23.696 43.628 35.834 1.00 36.52 81 PRO A CA 1
ATOM 638 C C . PRO A 1 81 ? 24.479 44.911 36.147 1.00 37.96 81 PRO A C 1
ATOM 639 O O . PRO A 1 81 ? 24.644 45.757 35.255 1.00 38.14 81 PRO A O 1
ATOM 643 N N . ARG A 1 82 ? 24.958 45.067 37.381 1.00 39.21 82 ARG A N 1
ATOM 644 C CA . ARG A 1 82 ? 25.829 46.208 37.708 1.00 40.89 82 ARG A CA 1
ATOM 645 C C . ARG A 1 82 ? 27.294 45.895 37.433 1.00 41.45 82 ARG A C 1
ATOM 646 O O . ARG A 1 82 ? 28.147 46.751 37.618 1.00 42.84 82 ARG A O 1
ATOM 654 N N . GLY A 1 83 ? 27.585 44.669 37.001 1.00 41.53 83 GLY A N 1
ATOM 655 C CA . GLY A 1 83 ? 28.944 44.289 36.614 1.00 41.22 83 GLY A CA 1
ATOM 656 C C . GLY A 1 83 ? 29.796 43.576 37.657 1.00 41.13 83 GLY A C 1
ATOM 657 O O . GLY A 1 83 ? 31.004 43.391 37.448 1.00 41.18 83 GLY A O 1
ATOM 658 N N . TYR A 1 84 ? 29.196 43.161 38.773 1.00 40.13 84 TYR A N 1
ATOM 659 C CA . TYR A 1 84 ? 29.970 42.487 39.825 1.00 40.34 84 TYR A CA 1
ATOM 660 C C . TYR A 1 84 ? 29.868 40.975 39.787 1.00 39.66 84 TYR A C 1
ATOM 661 O O . TYR A 1 84 ? 28.850 40.430 39.349 1.00 39.91 84 TYR A O 1
ATOM 670 N N . HIS A 1 85 ? 30.917 40.320 40.276 1.00 39.07 85 HIS A N 1
ATOM 671 C CA . HIS A 1 85 ? 31.010 38.859 40.386 1.00 38.63 85 HIS A CA 1
ATOM 672 C C . HIS A 1 85 ? 29.917 38.305 41.296 1.00 37.69 85 HIS A C 1
ATOM 673 O O . HIS A 1 85 ? 29.838 38.688 42.474 1.00 38.08 85 HIS A O 1
ATOM 680 N N . ILE A 1 86 ? 29.079 37.418 40.748 1.00 35.78 86 ILE A N 1
ATOM 681 C CA . ILE A 1 86 ? 27.970 36.790 41.502 1.00 33.95 86 ILE A CA 1
ATOM 682 C C . ILE A 1 86 ? 28.518 35.671 42.385 1.00 34.36 86 ILE A C 1
ATOM 683 O O . ILE A 1 86 ? 29.271 34.818 41.907 1.00 34.50 86 ILE A O 1
ATOM 688 N N . GLN A 1 87 ? 28.142 35.679 43.663 1.00 34.20 87 GLN A N 1
ATOM 689 C CA . GLN A 1 87 ? 28.770 34.822 44.664 1.00 35.23 87 GLN A CA 1
ATOM 690 C C . GLN A 1 87 ? 27.744 34.059 45.485 1.00 34.93 87 GLN A C 1
ATOM 691 O O . GLN A 1 87 ? 28.091 33.319 46.413 1.00 35.09 87 GLN A O 1
ATOM 697 N N . CYS A 1 88 ? 26.475 34.242 45.140 1.00 33.92 88 CYS A N 1
ATOM 698 C CA . CYS A 1 88 ? 25.421 33.496 45.786 1.00 34.26 88 CYS A CA 1
ATOM 699 C C . CYS A 1 88 ? 24.313 33.084 44.814 1.00 32.71 88 CYS A C 1
ATOM 700 O O . CYS A 1 88 ? 24.205 33.616 43.689 1.00 31.70 88 CYS A O 1
ATOM 703 N N . LEU A 1 89 ? 23.524 32.117 45.255 1.00 31.37 89 LEU A N 1
ATOM 704 C CA . LEU A 1 89 ? 22.396 31.616 44.475 1.00 30.87 89 LEU A CA 1
ATOM 705 C C . LEU A 1 89 ? 21.156 32.415 44.782 1.00 30.15 89 LEU A C 1
ATOM 706 O O . LEU A 1 89 ? 20.986 32.899 45.904 1.00 29.60 89 LEU A O 1
ATOM 711 N N . GLY A 1 90 ? 20.289 32.554 43.780 1.00 29.60 90 GLY A N 1
ATOM 712 C CA . GLY A 1 90 ? 19.101 33.384 43.932 1.00 29.28 90 GLY A CA 1
ATOM 713 C C . GLY A 1 90 ? 17.832 32.578 44.038 1.00 29.38 90 GLY A C 1
ATOM 714 O O . GLY A 1 90 ? 17.860 31.362 44.275 1.00 29.32 90 GLY A O 1
ATOM 715 N N . VAL A 1 91 ? 16.713 33.251 43.846 1.00 28.64 91 VAL A N 1
ATOM 716 C CA . VAL A 1 91 ? 15.404 32.647 44.096 1.00 30.10 91 VAL A CA 1
ATOM 717 C C . VAL A 1 91 ? 14.520 32.677 42.843 1.00 29.80 91 VAL A C 1
ATOM 718 O O . VAL A 1 91 ? 14.279 33.747 42.286 1.00 29.87 91 VAL A O 1
ATOM 722 N N . ASP A 1 92 ? 14.067 31.503 42.400 1.00 29.67 92 ASP A N 1
ATOM 723 C CA . ASP A 1 92 ? 13.134 31.378 41.284 1.00 30.75 92 ASP A CA 1
ATOM 724 C C . ASP A 1 92 ? 11.701 31.315 41.825 1.00 31.71 92 ASP A C 1
ATOM 725 O 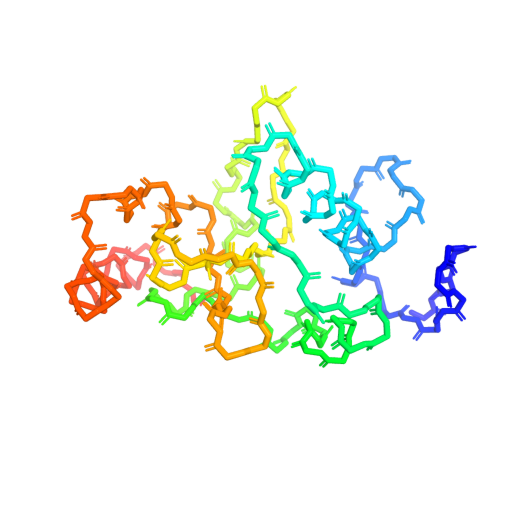O . ASP A 1 92 ? 11.403 30.525 42.725 1.00 32.33 92 ASP A O 1
ATOM 730 N N . ARG A 1 93 ? 10.835 32.149 41.275 1.00 32.42 93 ARG A N 1
ATOM 731 C CA . ARG A 1 93 ? 9.389 32.010 41.461 1.00 34.04 93 ARG A CA 1
ATOM 732 C C . ARG A 1 93 ? 8.957 30.914 40.485 1.00 35.47 93 ARG A C 1
ATOM 733 O O . ARG A 1 93 ? 8.814 31.169 39.275 1.00 35.32 93 ARG A O 1
ATOM 741 N N . SER A 1 94 ? 8.841 29.691 41.005 1.00 36.77 94 SER A N 1
ATOM 742 C CA . SER A 1 94 ? 8.519 28.485 40.229 1.00 40.01 94 SER A CA 1
ATOM 743 C C . SER A 1 94 ? 7.486 28.750 39.150 1.00 40.28 94 SER A C 1
ATOM 744 O O . SER A 1 94 ? 7.727 28.554 37.961 1.00 40.75 94 SER A O 1
ATOM 747 N N . ASP A 1 95 ? 6.321 29.176 39.604 1.00 41.00 95 ASP A N 1
ATOM 748 C CA . ASP A 1 95 ? 5.262 29.614 38.732 1.00 41.97 95 ASP A CA 1
ATOM 749 C C . ASP A 1 95 ? 5.538 31.092 38.532 1.00 42.28 95 ASP A C 1
ATOM 750 O O . ASP A 1 95 ? 5.430 31.891 39.473 1.00 41.41 95 ASP A O 1
ATOM 755 N N . SER A 1 96 ? 5.950 31.447 37.314 1.00 42.68 96 SER A N 1
ATOM 756 C CA . SER A 1 96 ? 6.420 32.800 37.059 1.00 43.94 96 SER A CA 1
ATOM 757 C C . SER A 1 96 ? 5.294 33.817 37.100 1.00 44.77 96 SER A C 1
ATOM 758 O O . SER A 1 96 ? 5.555 35.024 37.150 1.00 44.34 96 SER A O 1
ATOM 761 N N . PHE A 1 97 ? 4.051 33.323 37.063 1.00 45.63 97 PHE A N 1
ATOM 762 C CA . PHE A 1 97 ? 2.887 34.159 37.287 1.00 47.66 97 PHE A CA 1
ATOM 763 C C . PHE A 1 97 ? 2.660 34.472 38.766 1.00 48.02 97 PHE A C 1
ATOM 764 O O . PHE A 1 97 ? 1.956 35.441 39.080 1.00 49.14 97 PHE A O 1
ATOM 772 N N . GLU A 1 98 ? 3.186 33.627 39.662 1.00 47.76 98 GLU A N 1
ATOM 773 C CA A GLU A 1 98 ? 3.019 33.857 41.106 0.50 47.55 98 GLU A CA 1
ATOM 774 C CA B GLU A 1 98 ? 3.046 33.790 41.114 0.50 47.70 98 GLU A CA 1
ATOM 775 C C . GLU A 1 98 ? 4.224 34.576 41.697 1.00 47.17 98 GLU A C 1
ATOM 776 O O . GLU A 1 98 ? 5.313 34.620 41.085 1.00 46.22 98 GLU A O 1
ATOM 787 N N . GLY A 1 99 ? 4.011 35.153 42.885 1.00 46.16 99 GLY A N 1
ATOM 788 C CA . GLY A 1 99 ? 5.026 35.934 43.582 1.00 45.00 99 GLY A CA 1
ATOM 789 C C . GLY A 1 99 ? 6.040 35.107 44.371 1.00 44.56 99 GLY A C 1
ATOM 790 O O . GLY A 1 99 ? 6.154 33.885 44.197 1.00 44.26 99 GLY A O 1
ATOM 791 N N . TYR A 1 100 ? 6.783 35.787 45.235 1.00 44.01 100 TYR A N 1
ATOM 792 C CA . TYR A 1 100 ? 7.725 35.130 46.150 1.00 44.43 100 TYR A CA 1
ATOM 793 C C . TYR A 1 100 ? 7.013 34.625 47.389 1.00 44.99 100 TYR A C 1
ATOM 794 O O . TYR A 1 100 ? 6.384 35.404 48.099 1.00 46.04 100 TYR A O 1
ATOM 803 N N . SER A 1 101 ? 7.121 33.324 47.645 1.00 45.28 101 SER A N 1
ATOM 804 C CA . SER A 1 101 ? 6.512 32.693 48.806 1.00 45.61 101 SER A CA 1
ATOM 805 C C . SER A 1 101 ? 7.253 31.396 49.095 1.00 45.65 101 SER A C 1
ATOM 806 O O . SER A 1 101 ? 7.857 30.833 48.195 1.00 45.15 101 SER A O 1
ATOM 809 N N . PRO A 1 102 ? 7.201 30.908 50.351 1.00 46.22 102 PRO A N 1
ATOM 810 C CA . PRO A 1 102 ? 7.768 29.600 50.659 1.00 46.12 102 PRO A CA 1
ATOM 811 C C . PRO A 1 102 ? 7.299 28.501 49.695 1.00 45.97 102 PRO A C 1
ATOM 812 O O . PRO A 1 102 ? 8.111 27.693 49.248 1.00 46.34 102 PRO A O 1
ATOM 816 N N . GLN A 1 103 ? 6.010 28.490 49.360 1.00 45.35 103 GLN A N 1
ATOM 817 C CA A GLN A 1 103 ? 5.488 27.459 48.466 0.50 45.37 103 GLN A CA 1
ATOM 818 C CA B GLN A 1 103 ? 5.428 27.503 48.451 0.50 45.45 103 GLN A CA 1
ATOM 819 C C . GLN A 1 103 ? 5.985 27.619 47.027 1.00 44.99 103 GLN A C 1
ATOM 820 O O . GLN A 1 103 ? 6.293 26.611 46.362 1.00 45.15 103 GLN A O 1
ATOM 831 N N . ASN A 1 104 ? 6.107 28.856 46.557 1.00 43.79 104 ASN A N 1
ATOM 832 C CA . ASN A 1 104 ? 6.500 29.105 45.149 1.00 42.31 104 ASN A CA 1
ATOM 833 C C . ASN A 1 104 ? 8.003 29.276 44.894 1.00 41.75 104 ASN A C 1
ATOM 834 O O . ASN A 1 104 ? 8.453 29.320 43.748 1.00 42.08 104 ASN A O 1
ATOM 839 N N . ALA A 1 105 ? 8.777 29.374 45.961 1.00 40.95 105 ALA A N 1
ATOM 840 C CA . ALA A 1 105 ? 10.211 29.647 45.856 1.00 39.54 105 ALA A CA 1
ATOM 841 C C . ALA A 1 105 ? 10.998 28.376 45.622 1.00 39.51 105 ALA A C 1
ATOM 842 O O . ALA A 1 105 ? 10.731 27.328 46.229 1.00 38.71 105 ALA A O 1
ATOM 844 N N . ARG A 1 106 ? 11.997 28.509 44.761 1.00 37.71 106 ARG A N 1
ATOM 845 C CA . ARG A 1 106 ? 12.936 27.466 44.458 1.00 37.76 106 ARG A CA 1
ATOM 846 C C . ARG A 1 106 ? 14.292 28.160 44.405 1.00 36.45 106 ARG A C 1
ATOM 847 O O . ARG A 1 106 ? 14.398 29.255 43.838 1.00 36.47 106 ARG A O 1
ATOM 855 N N . LEU A 1 107 ? 15.335 27.560 44.974 1.00 35.34 107 LEU A N 1
ATOM 856 C CA . LEU A 1 107 ? 16.672 28.139 44.836 1.00 34.37 107 LEU A CA 1
ATOM 857 C C . LEU A 1 107 ? 17.133 27.906 43.414 1.00 32.94 107 LEU A C 1
ATOM 858 O O . LEU A 1 107 ? 16.945 26.810 42.869 1.00 33.07 107 LEU A O 1
ATOM 863 N N . ALA A 1 108 ? 17.706 28.934 42.802 1.00 30.00 108 ALA A N 1
ATOM 864 C CA . ALA A 1 108 ? 18.209 28.820 41.435 1.00 29.12 108 ALA A CA 1
ATOM 865 C C . ALA A 1 108 ? 19.451 29.692 41.203 1.00 27.83 108 ALA A C 1
ATOM 866 O O . ALA A 1 108 ? 19.509 30.835 41.663 1.00 27.85 108 ALA A O 1
ATOM 868 N N . CYS A 1 109 ? 20.422 29.167 40.459 1.00 27.08 109 CYS A N 1
ATOM 869 C CA . CYS A 1 109 ? 21.570 29.970 40.072 1.00 25.96 109 CYS A CA 1
ATOM 870 C C . CYS A 1 109 ? 21.098 30.954 39.009 1.00 25.29 109 CYS A C 1
ATOM 871 O O . CYS A 1 109 ? 20.050 30.742 38.356 1.00 25.07 109 CYS A O 1
ATOM 874 N N . PHE A 1 110 ? 21.824 32.044 38.844 1.00 24.46 110 PHE A N 1
ATOM 875 C CA . PHE A 1 110 ? 21.385 33.101 37.919 1.00 23.93 110 PHE A CA 1
ATOM 876 C C . PHE A 1 110 ? 21.349 32.638 36.461 1.00 23.87 110 PHE A C 1
ATOM 877 O O . PHE A 1 110 ? 20.571 33.175 35.644 1.00 23.80 110 PHE A O 1
ATOM 885 N N . ILE A 1 111 ? 22.172 31.642 36.123 1.00 23.37 111 ILE A N 1
ATOM 886 C CA . ILE A 1 111 ? 22.123 31.075 34.766 1.00 23.72 111 ILE A CA 1
ATOM 887 C C . ILE A 1 111 ? 20.771 30.383 34.524 1.00 23.83 111 ILE A C 1
ATOM 888 O O . ILE A 1 111 ? 20.098 30.669 33.532 1.00 22.93 111 ILE A O 1
ATOM 893 N N . CYS A 1 112 ? 20.367 29.480 35.422 1.00 24.04 112 CYS A N 1
ATOM 894 C CA . CYS A 1 112 ? 19.104 28.769 35.223 1.00 25.19 112 CYS A CA 1
ATOM 895 C C . CYS A 1 112 ? 17.918 29.715 35.372 1.00 24.59 112 CYS A C 1
ATOM 896 O O . CYS A 1 112 ? 16.912 29.586 34.674 1.00 24.16 112 CYS A O 1
ATOM 899 N N . ASN A 1 113 ? 18.022 30.658 36.300 1.00 23.90 113 ASN A N 1
ATOM 900 C CA . ASN A 1 113 ? 16.924 31.604 36.506 1.00 23.99 113 ASN A CA 1
ATOM 901 C C . ASN A 1 113 ? 16.636 32.367 35.208 1.00 23.00 113 ASN A C 1
ATOM 902 O O . ASN A 1 113 ? 15.462 32.537 34.818 1.00 22.98 113 ASN A O 1
ATOM 907 N N . ARG A 1 114 ? 17.697 32.861 34.557 1.00 21.78 114 ARG A N 1
ATOM 908 C CA . ARG A 1 114 ? 17.528 33.631 33.306 1.00 21.59 114 ARG A CA 1
ATOM 909 C C . ARG A 1 114 ? 17.061 32.740 32.167 1.00 22.38 114 ARG A C 1
ATOM 910 O O . ARG A 1 114 ? 16.239 33.157 31.339 1.00 22.29 114 ARG A O 1
ATOM 918 N N . ILE A 1 115 ? 17.598 31.526 32.106 1.00 22.15 115 ILE A N 1
ATOM 919 C CA . ILE A 1 115 ? 17.148 30.568 31.068 1.00 22.60 115 ILE A CA 1
ATOM 920 C C . ILE A 1 115 ? 15.658 30.272 31.143 1.00 23.67 115 ILE A C 1
ATOM 921 O O . ILE A 1 115 ? 14.925 30.396 30.134 1.00 23.97 115 ILE A O 1
ATOM 926 N N . LYS A 1 116 ? 15.208 29.899 32.338 1.00 23.88 116 LYS A N 1
ATOM 927 C CA . LYS A 1 116 ? 13.809 29.596 32.576 1.00 24.61 116 LYS A CA 1
ATOM 928 C C . LYS A 1 116 ? 12.971 30.828 32.210 1.00 24.44 116 LYS A C 1
ATOM 929 O O . LYS A 1 116 ? 11.928 30.690 31.546 1.00 24.39 116 LYS A O 1
ATOM 935 N N . SER A 1 117 ? 13.450 32.013 32.618 1.00 24.06 117 SER A N 1
ATOM 936 C CA . SER A 1 117 ? 12.797 33.294 32.324 1.00 24.93 117 SER A CA 1
ATOM 937 C C . SER A 1 117 ? 11.302 33.140 32.650 1.00 26.19 117 SER A C 1
ATOM 938 O O . SER A 1 117 ? 10.969 32.620 33.715 1.00 26.99 117 SER A O 1
ATOM 941 N N . ASN A 1 118 ? 10.419 33.586 31.756 1.00 27.19 118 ASN A N 1
ATOM 942 C CA . ASN A 1 118 ? 9.000 33.246 31.874 1.00 29.35 118 ASN A CA 1
ATOM 943 C C . ASN A 1 118 ? 8.570 32.337 30.731 1.00 29.57 118 ASN A C 1
ATOM 944 O O . ASN A 1 118 ? 7.389 32.244 30.403 1.00 29.96 118 ASN A O 1
ATOM 949 N N . ILE A 1 119 ? 9.531 31.640 30.152 1.00 28.99 119 ILE A N 1
ATOM 950 C CA . ILE A 1 119 ? 9.281 30.761 29.013 1.00 29.26 119 ILE A CA 1
ATOM 951 C C . ILE A 1 119 ? 8.859 29.371 29.478 1.00 30.68 119 ILE A C 1
ATOM 952 O O . ILE A 1 119 ? 7.813 28.862 29.054 1.00 31.36 119 ILE A O 1
ATOM 957 N N . PHE A 1 120 ? 9.663 28.764 30.352 1.00 30.90 120 PHE A N 1
ATOM 958 C CA . PHE A 1 120 ? 9.518 27.335 30.707 1.00 31.80 120 PHE A CA 1
ATOM 959 C C . PHE A 1 120 ? 8.849 27.142 32.059 1.00 32.94 120 PHE A C 1
ATOM 960 O O . PHE A 1 120 ? 9.073 27.928 32.984 1.00 33.40 120 PHE A O 1
ATOM 968 N N . SER A 1 121 ? 8.039 26.089 32.190 1.00 33.72 121 SER A N 1
ATOM 969 C CA . SER A 1 121 ? 7.551 25.697 33.515 1.00 34.82 121 SER A CA 1
ATOM 970 C C . SER A 1 121 ? 8.692 25.116 34.335 1.00 35.28 121 SER A C 1
ATOM 971 O O . SER A 1 121 ? 9.764 24.789 33.793 1.00 35.05 121 SER A O 1
ATOM 974 N N . ALA A 1 122 ? 8.468 25.001 35.646 1.00 36.18 122 ALA A N 1
ATOM 975 C CA . ALA A 1 122 ? 9.426 24.378 36.545 1.00 36.46 122 ALA A CA 1
ATOM 976 C C . ALA A 1 122 ? 9.696 22.951 36.075 1.00 37.33 122 ALA A C 1
ATOM 977 O O . ALA A 1 122 ? 10.846 22.533 36.009 1.00 37.07 122 ALA A O 1
ATOM 979 N N . SER A 1 123 ? 8.628 22.234 35.700 1.00 38.18 123 SER A N 1
ATOM 980 C CA A SER A 1 123 ? 8.745 20.887 35.163 0.50 38.62 123 SER A CA 1
ATOM 981 C CA B SER A 1 123 ? 8.750 20.876 35.167 0.50 38.68 123 SER A CA 1
ATOM 982 C C . SER A 1 123 ? 9.623 20.839 33.911 1.00 38.68 123 SER A C 1
ATOM 983 O O . SER A 1 123 ? 10.546 20.022 33.819 1.00 38.90 123 SER A O 1
ATOM 988 N N . GLU A 1 124 ? 9.339 21.724 32.946 1.00 38.97 124 GLU A N 1
ATOM 989 C CA . GLU A 1 124 ? 10.170 21.832 31.742 1.00 39.12 124 GLU A CA 1
ATOM 990 C C . GLU A 1 124 ? 11.605 22.187 32.128 1.00 38.70 124 GLU A C 1
ATOM 991 O O . GLU A 1 124 ? 12.564 21.633 31.579 1.00 38.86 124 GLU A O 1
ATOM 997 N N . MET A 1 125 ? 11.752 23.097 33.082 1.00 38.43 125 MET A N 1
ATOM 998 C CA . MET A 1 125 ? 13.088 23.548 33.484 1.00 38.46 125 MET A CA 1
ATOM 999 C C . MET A 1 125 ? 13.878 22.466 34.242 1.00 39.50 125 MET A C 1
ATOM 1000 O O . MET A 1 125 ? 15.128 22.439 34.186 1.00 39.21 125 MET A O 1
ATOM 1005 N N . ASP A 1 126 ? 13.171 21.600 34.974 1.00 40.20 126 ASP A N 1
ATOM 1006 C CA . ASP A 1 126 ? 13.818 20.424 35.573 1.00 41.73 126 ASP A CA 1
ATOM 1007 C C . ASP A 1 126 ? 14.629 19.689 34.517 1.00 41.63 126 ASP A C 1
ATOM 1008 O O . ASP A 1 126 ? 15.773 19.289 34.764 1.00 42.17 126 ASP A O 1
ATOM 1013 N N . VAL A 1 127 ? 14.024 19.534 33.337 1.00 40.80 127 VAL A N 1
ATOM 1014 C CA . VAL A 1 127 ? 14.633 18.825 32.219 1.00 40.26 127 VAL A CA 1
ATOM 1015 C C . VAL A 1 127 ? 15.837 19.588 31.635 1.00 38.91 127 VAL A C 1
ATOM 1016 O O . VAL A 1 127 ? 16.898 18.988 31.411 1.00 38.90 127 VAL A O 1
ATOM 1020 N N A LEU A 1 128 ? 15.678 20.894 31.381 0.50 37.74 128 LEU A N 1
ATOM 1021 N N B LEU A 1 128 ? 15.667 20.891 31.404 0.50 38.41 128 LEU A N 1
ATOM 1022 C CA A LEU A 1 128 ? 16.815 21.731 30.976 0.50 36.60 128 LEU A CA 1
ATOM 1023 C CA B LEU A 1 128 ? 16.767 21.752 30.989 0.50 37.86 128 LEU A CA 1
ATOM 1024 C C A LEU A 1 128 ? 17.935 21.678 32.019 0.50 37.25 128 LEU A C 1
ATOM 1025 C C B LEU A 1 128 ? 17.914 21.703 32.011 0.50 38.00 128 LEU A C 1
ATOM 1026 O O A LEU A 1 128 ? 19.118 21.609 31.668 0.50 37.23 128 LEU A O 1
ATOM 1027 O O B LEU A 1 128 ? 19.090 21.648 31.637 0.50 37.92 128 LEU A O 1
ATOM 1036 N N . GLY A 1 129 ? 17.558 21.742 33.294 1.00 37.62 129 GLY A N 1
ATOM 1037 C CA . GLY A 1 129 ? 18.533 21.651 34.396 1.00 39.34 129 GLY A CA 1
ATOM 1038 C C . GLY A 1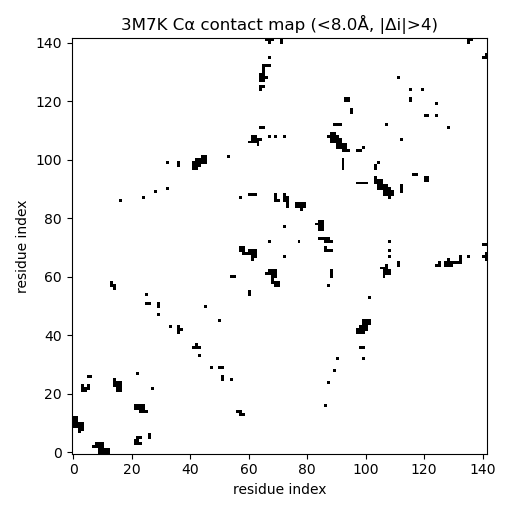 129 ? 19.469 20.443 34.330 1.00 40.88 129 GLY A C 1
ATOM 1039 O O . GLY A 1 129 ? 20.688 20.594 34.541 1.00 41.50 129 GLY A O 1
ATOM 1040 N N . GLU A 1 130 ? 18.923 19.258 34.033 1.00 41.54 130 GLU A N 1
ATOM 1041 C CA A GLU A 1 130 ? 19.755 18.057 33.903 0.50 42.05 130 GLU A CA 1
ATOM 1042 C CA B GLU A 1 130 ? 19.729 18.047 33.885 0.50 42.15 130 GLU A CA 1
ATOM 1043 C C . GLU A 1 130 ? 20.780 18.264 32.790 1.00 41.88 130 GLU A C 1
ATOM 1044 O O . GLU A 1 130 ? 21.947 17.908 32.953 1.00 41.79 130 GLU A O 1
ATOM 1055 N N . ALA A 1 131 ? 20.352 18.878 31.672 1.00 41.18 131 ALA A N 1
ATOM 1056 C CA . ALA A 1 131 ? 21.249 19.142 30.544 1.00 39.73 131 ALA A CA 1
ATOM 1057 C C . ALA A 1 131 ? 22.332 20.144 30.902 1.00 39.16 131 ALA A C 1
ATOM 1058 O O . ALA A 1 131 ? 23.469 20.018 30.461 1.00 39.62 131 ALA A O 1
ATOM 1060 N N . ILE A 1 132 ? 21.967 21.158 31.688 1.00 38.44 132 ILE A N 1
ATOM 1061 C CA . ILE A 1 132 ? 22.922 22.150 32.176 1.00 37.66 132 ILE A CA 1
ATOM 1062 C C . ILE A 1 132 ? 23.911 21.514 33.164 1.00 38.77 132 ILE A C 1
ATOM 1063 O O . ILE A 1 132 ? 25.102 21.796 33.107 1.00 37.92 132 ILE A O 1
ATOM 1068 N N . SER A 1 133 ? 23.391 20.692 34.077 1.00 40.31 133 SER A N 1
ATOM 1069 C CA . SER A 1 133 ? 24.223 19.871 34.999 1.00 42.67 133 SER A CA 1
ATOM 1070 C C . SER A 1 133 ? 25.288 19.048 34.254 1.00 43.02 133 SER A C 1
ATOM 1071 O O . SER A 1 133 ? 26.414 18.917 34.734 1.00 43.57 133 SER A O 1
ATOM 1074 N N . LYS A 1 134 ? 24.955 18.533 33.067 1.00 43.49 134 LYS A N 1
ATOM 1075 C CA . LYS A 1 134 ? 25.936 17.764 32.263 1.00 43.90 134 LYS A CA 1
ATOM 1076 C C . LYS A 1 134 ? 27.043 18.674 31.745 1.00 43.44 134 LYS A C 1
ATOM 1077 O O . LYS A 1 134 ? 28.205 18.281 31.746 1.00 42.66 134 LYS A O 1
ATOM 1083 N N . ALA A 1 135 ? 26.692 19.901 31.336 1.00 43.00 135 ALA A N 1
ATOM 1084 C CA . ALA A 1 135 ? 27.719 20.890 30.978 1.00 43.11 135 ALA A CA 1
ATOM 1085 C C . ALA A 1 135 ? 28.697 21.152 32.139 1.00 43.85 135 ALA A C 1
ATOM 1086 O O . ALA A 1 135 ? 29.918 21.169 31.934 1.00 43.63 135 ALA A O 1
ATOM 1088 N N . TRP A 1 136 ? 28.160 21.351 33.346 1.00 44.15 136 TRP A N 1
ATOM 1089 C CA . TRP A 1 136 ? 29.011 21.611 34.512 1.00 44.57 136 TRP A CA 1
ATOM 1090 C C . TRP A 1 136 ? 29.900 20.396 34.802 1.00 46.45 136 TRP A C 1
ATOM 1091 O O . TRP A 1 136 ? 31.125 20.539 34.923 1.00 46.20 136 TRP A O 1
ATOM 1102 N N . HIS A 1 137 ? 29.278 19.218 34.909 1.00 47.87 137 HIS A N 1
ATOM 1103 C CA A HIS A 1 137 ? 30.023 17.992 35.201 0.50 49.05 137 HIS A CA 1
ATOM 1104 C CA B HIS A 1 137 ? 30.004 17.967 35.185 0.50 49.05 137 HIS A CA 1
ATOM 1105 C C . HIS A 1 137 ? 31.073 17.741 34.126 1.00 49.35 137 HIS A C 1
ATOM 1106 O O . HIS A 1 137 ? 32.151 17.210 34.417 1.00 50.16 137 HIS A O 1
ATOM 1119 N N . GLY A 1 138 ? 30.760 18.140 32.889 1.00 49.10 138 GLY A N 1
ATOM 1120 C CA . GLY A 1 138 ? 31.713 18.074 31.783 1.00 49.01 138 GLY A CA 1
ATOM 1121 C C . GLY A 1 138 ? 32.891 19.024 31.954 1.00 48.75 138 GLY A C 1
ATOM 1122 O O . GLY A 1 138 ? 34.004 18.730 31.510 1.00 49.23 138 GLY A O 1
ATOM 1123 N N . ARG A 1 139 ? 32.663 20.154 32.612 1.00 47.97 139 ARG A N 1
ATOM 1124 C CA . ARG A 1 139 ? 33.736 21.122 32.881 1.00 47.71 139 ARG A CA 1
ATOM 1125 C C . ARG A 1 139 ? 34.521 20.821 34.173 1.00 47.83 139 ARG A C 1
ATOM 1126 O O . ARG A 1 139 ? 35.498 21.508 34.481 1.00 4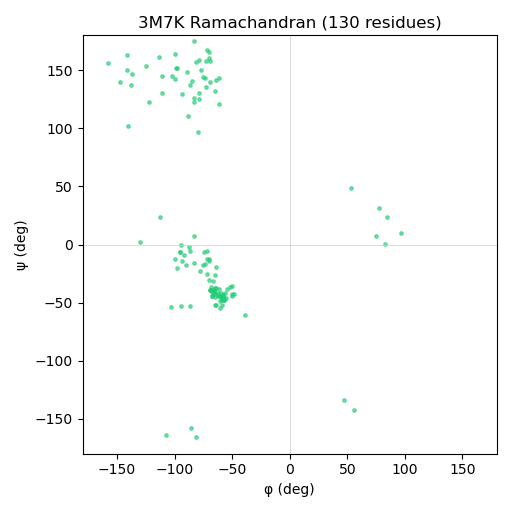6.94 139 ARG A O 1
ATOM 1134 N N . GLY A 1 140 ? 34.069 19.821 34.923 1.00 48.21 140 GLY A N 1
ATOM 1135 C CA . GLY A 1 140 ? 34.663 19.481 36.224 1.00 49.83 140 GLY A CA 1
ATOM 1136 C C . GLY A 1 140 ? 34.142 20.286 37.412 1.00 50.73 140 GLY A C 1
ATOM 1137 O O . GLY A 1 140 ? 34.829 20.407 38.428 1.00 50.52 140 GLY A O 1
ATOM 1138 N N . ILE A 1 141 ? 32.925 20.826 37.285 1.00 51.20 141 ILE A N 1
ATOM 1139 C CA . ILE A 1 141 ? 32.307 21.662 38.307 1.00 51.94 141 ILE A CA 1
ATOM 1140 C C . ILE A 1 141 ? 31.117 20.955 38.981 1.00 52.74 141 ILE A C 1
ATOM 1141 O O . ILE A 1 141 ? 30.224 20.415 38.308 1.00 52.68 141 ILE A O 1
ATOM 1146 N N . ALA A 1 142 ? 31.134 20.963 40.316 1.00 53.19 142 ALA A N 1
ATOM 1147 C CA . ALA A 1 142 ? 30.041 20.440 41.146 1.00 53.83 142 ALA A CA 1
ATOM 1148 C C . ALA A 1 142 ? 29.300 21.580 41.864 1.00 53.84 142 ALA A C 1
ATOM 1149 O O . ALA A 1 142 ? 28.117 21.498 42.212 1.00 53.38 142 ALA A O 1
#